Protein AF-A0A6M5YDF6-F1 (afdb_monomer_lite)

Sequence (76 aa):
MNKSVQGKWLEDAFKALGVTAYKVCKQLEQDRPDKYYQHFKGRSFLNSESLAELARLYPKLNIRYILTGEDSPLLP

Foldseek 3Di:
DPQQQQLVLVVQLCVVVVHDLQRLCVVVVHPCSCQSVCRNVVNDGDDPVNLVSCCVVCVQADSCCRRPVDDHRGDD

pLDDT: mean 87.74, std 11.38, range [38.91, 96.56]

Structure (mmCIF, N/CA/C/O backbone):
data_AF-A0A6M5YDF6-F1
#
_entry.id   AF-A0A6M5YDF6-F1
#
loop_
_atom_site.group_PDB
_atom_site.id
_atom_site.type_symbol
_atom_site.label_atom_id
_atom_site.label_alt_id
_atom_site.label_comp_id
_atom_site.label_asym_id
_atom_site.label_entity_id
_atom_site.label_seq_id
_atom_site.pdbx_PDB_ins_code
_atom_site.Cartn_x
_atom_site.Cartn_y
_atom_site.Cartn_z
_atom_site.occupancy
_atom_site.B_iso_or_equiv
_atom_site.auth_seq_id
_atom_site.aut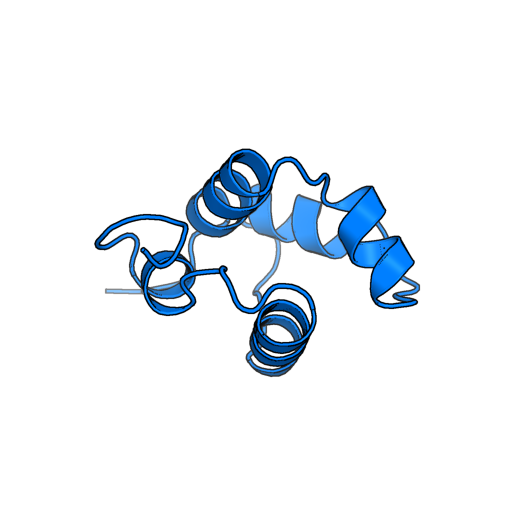h_comp_id
_atom_site.auth_asym_id
_atom_site.auth_atom_id
_atom_site.pdbx_PDB_model_num
ATOM 1 N N . MET A 1 1 ? -10.348 -13.842 -18.821 1.00 39.16 1 MET A N 1
ATOM 2 C CA . MET A 1 1 ? -10.315 -12.470 -18.269 1.00 39.16 1 MET A CA 1
ATOM 3 C C . MET A 1 1 ? -9.024 -12.342 -17.473 1.00 39.16 1 MET A C 1
ATOM 5 O O . MET A 1 1 ? -8.879 -13.037 -16.476 1.00 39.16 1 MET A O 1
ATOM 9 N N . ASN A 1 2 ? -8.038 -11.602 -17.980 1.00 38.91 2 ASN A N 1
ATOM 10 C CA . ASN A 1 2 ? -6.701 -11.542 -17.385 1.00 38.91 2 ASN A CA 1
ATOM 11 C C . ASN A 1 2 ? -6.772 -10.643 -16.135 1.00 38.91 2 ASN A C 1
ATOM 13 O O . ASN A 1 2 ? -6.741 -9.422 -16.255 1.00 38.91 2 ASN A O 1
ATOM 17 N N . LYS A 1 3 ? -7.004 -11.222 -14.949 1.00 49.00 3 LYS A N 1
ATOM 18 C CA . LYS A 1 3 ? -7.086 -10.473 -13.682 1.00 49.00 3 LYS A CA 1
ATOM 19 C C . LYS A 1 3 ? -5.672 -10.174 -13.172 1.00 49.00 3 LYS A C 1
ATOM 21 O O . LYS A 1 3 ? -5.260 -10.672 -12.132 1.00 49.00 3 LYS A O 1
ATOM 26 N N . SER A 1 4 ? -4.895 -9.401 -13.926 1.00 62.50 4 SER A N 1
ATOM 27 C CA . SER A 1 4 ? -3.692 -8.787 -13.367 1.00 62.50 4 SER A CA 1
ATOM 28 C C . SER A 1 4 ? -4.133 -7.824 -12.265 1.00 62.50 4 SER A C 1
ATOM 30 O O . SER A 1 4 ? -4.975 -6.963 -12.534 1.00 62.50 4 SER A O 1
ATOM 32 N N . VAL A 1 5 ? -3.582 -7.968 -11.055 1.00 66.44 5 VAL A N 1
ATOM 33 C CA . VAL A 1 5 ? -3.723 -6.985 -9.967 1.00 66.44 5 VAL A CA 1
ATOM 34 C C . VAL A 1 5 ? -3.486 -5.602 -10.559 1.00 66.44 5 VAL A C 1
ATOM 36 O O . VAL A 1 5 ? -2.407 -5.341 -11.099 1.00 66.44 5 VAL A O 1
ATOM 39 N N . GLN A 1 6 ? -4.509 -4.747 -10.553 1.00 81.56 6 GLN A N 1
ATOM 40 C CA . GLN A 1 6 ? -4.355 -3.426 -11.136 1.00 81.56 6 GLN A CA 1
ATOM 41 C C . GLN A 1 6 ? -3.575 -2.553 -10.167 1.00 81.56 6 GLN A C 1
ATOM 43 O O . GLN A 1 6 ? -3.977 -2.379 -9.019 1.00 81.56 6 GLN A O 1
ATOM 48 N N . GLY A 1 7 ? -2.501 -1.939 -10.666 1.00 87.50 7 GLY A N 1
ATOM 49 C CA . GLY A 1 7 ? -1.680 -1.021 -9.885 1.00 87.50 7 GLY A CA 1
ATOM 50 C C . GLY A 1 7 ? -2.480 0.078 -9.188 1.00 87.50 7 GLY A C 1
ATOM 51 O O . GLY A 1 7 ? -2.132 0.459 -8.074 1.00 87.50 7 GLY A O 1
ATOM 52 N N . LYS A 1 8 ? -3.596 0.513 -9.792 1.00 90.81 8 LYS A N 1
ATOM 53 C CA . LYS A 1 8 ? -4.506 1.503 -9.203 1.00 90.81 8 LYS A CA 1
ATOM 54 C C . LYS A 1 8 ? -5.052 1.079 -7.834 1.00 90.81 8 LYS A C 1
ATOM 56 O O . LYS A 1 8 ? -5.134 1.908 -6.945 1.00 90.81 8 LYS A O 1
ATOM 61 N N . TRP A 1 9 ? -5.376 -0.202 -7.633 1.00 94.06 9 TRP A N 1
ATOM 62 C CA . TRP A 1 9 ? -5.950 -0.675 -6.368 1.00 94.06 9 TRP A CA 1
ATOM 63 C C . TRP A 1 9 ? -4.910 -0.651 -5.250 1.00 94.06 9 TRP A C 1
ATOM 65 O O . TRP A 1 9 ? -5.210 -0.281 -4.119 1.00 94.06 9 TRP A O 1
ATOM 75 N N . LEU A 1 10 ? -3.657 -0.983 -5.565 1.00 93.44 10 LEU A N 1
ATOM 76 C CA . LEU A 1 10 ? -2.570 -0.823 -4.605 1.00 93.44 10 LEU A CA 1
ATOM 77 C C . LEU A 1 10 ? -2.322 0.661 -4.284 1.00 93.44 10 LEU A C 1
ATOM 79 O O . LEU A 1 10 ? -2.100 1.010 -3.126 1.00 93.44 10 LEU A O 1
ATOM 83 N N . GLU A 1 11 ? -2.377 1.531 -5.296 1.00 94.62 11 GLU A N 1
ATOM 84 C CA . GLU A 1 11 ? -2.213 2.977 -5.123 1.00 94.62 11 GLU A CA 1
ATOM 85 C C . GLU A 1 11 ? -3.310 3.572 -4.226 1.00 94.62 11 GLU A C 1
ATOM 87 O O . GLU A 1 11 ? -3.008 4.320 -3.294 1.00 94.62 11 GLU A O 1
ATOM 92 N N . ASP A 1 12 ? -4.569 3.200 -4.458 1.00 95.25 12 ASP A N 1
ATOM 93 C CA . ASP A 1 12 ? -5.715 3.625 -3.653 1.00 95.25 12 ASP A CA 1
ATOM 94 C C . ASP A 1 12 ? -5.580 3.155 -2.198 1.00 95.25 12 ASP A C 1
ATOM 96 O O . ASP A 1 12 ? -5.831 3.919 -1.263 1.00 95.25 12 ASP A O 1
ATOM 100 N N . ALA A 1 13 ? -5.091 1.933 -1.986 1.00 95.38 13 ALA A N 1
ATOM 101 C CA . ALA A 1 13 ? -4.840 1.407 -0.651 1.00 95.38 13 ALA A CA 1
ATOM 102 C C . ALA A 1 13 ? -3.710 2.155 0.082 1.00 95.38 13 ALA A C 1
ATOM 104 O O . ALA A 1 13 ? -3.828 2.442 1.275 1.00 95.38 13 ALA A O 1
ATOM 105 N N . PHE A 1 14 ? -2.644 2.550 -0.623 1.00 95.25 14 PHE A N 1
ATOM 106 C CA . PHE A 1 14 ? -1.571 3.369 -0.042 1.00 95.25 14 PHE A CA 1
ATOM 107 C C . PHE A 1 1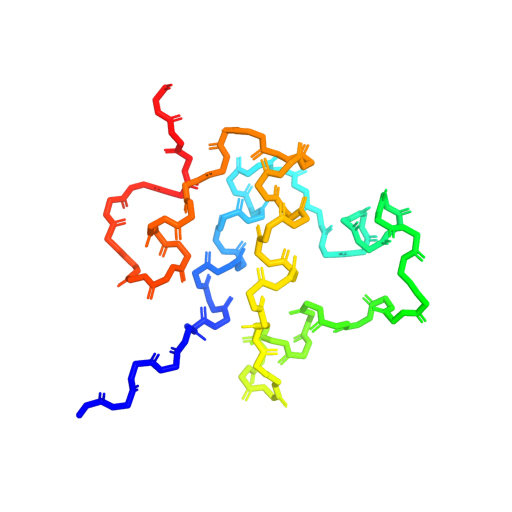4 ? -2.065 4.771 0.326 1.00 95.25 14 PHE A C 1
ATOM 109 O O . PHE A 1 14 ? -1.734 5.273 1.403 1.00 95.25 14 PHE A O 1
ATOM 116 N N . LYS A 1 15 ? -2.906 5.376 -0.523 1.00 95.75 15 LYS A N 1
ATOM 117 C CA . LYS A 1 15 ? -3.563 6.657 -0.226 1.00 95.75 15 LYS A CA 1
ATOM 118 C C . LYS A 1 15 ? -4.443 6.555 1.018 1.00 95.75 15 LYS A C 1
ATOM 120 O O . LYS A 1 15 ? -4.333 7.410 1.891 1.00 95.75 15 LYS A O 1
ATOM 125 N N . ALA A 1 16 ? -5.251 5.500 1.136 1.00 96.12 16 ALA A N 1
ATOM 126 C CA . ALA A 1 16 ? -6.114 5.280 2.297 1.00 96.12 16 ALA A CA 1
ATOM 127 C C . ALA A 1 16 ? -5.316 5.090 3.602 1.00 96.12 16 ALA A C 1
ATOM 129 O O . ALA A 1 16 ? -5.714 5.594 4.648 1.00 96.12 16 ALA A O 1
ATOM 130 N N . LEU A 1 17 ? -4.158 4.423 3.541 1.00 94.50 17 LEU A N 1
ATOM 131 C CA . LEU A 1 17 ? -3.224 4.305 4.668 1.00 94.50 17 LEU A CA 1
ATOM 132 C C . LEU A 1 17 ? -2.466 5.606 4.995 1.00 94.50 17 LEU A C 1
ATOM 134 O O . LEU A 1 17 ? -1.815 5.682 6.038 1.00 94.50 17 LEU A O 1
ATOM 138 N N . GLY A 1 18 ? -2.479 6.602 4.105 1.00 95.50 18 GLY A N 1
ATOM 139 C CA . GLY A 1 18 ? -1.658 7.806 4.242 1.00 95.50 18 GLY A CA 1
ATOM 140 C C . GLY A 1 18 ? -0.154 7.537 4.098 1.00 95.50 18 GLY A C 1
ATOM 141 O O . GLY A 1 18 ? 0.662 8.200 4.744 1.00 95.50 18 GLY A O 1
ATOM 142 N N . VAL A 1 19 ? 0.240 6.552 3.282 1.00 94.31 19 VAL A N 1
ATOM 143 C CA . VAL A 1 19 ? 1.648 6.196 3.034 1.00 94.31 19 VAL A CA 1
ATOM 144 C C . VAL A 1 19 ? 2.030 6.397 1.571 1.00 94.31 19 VAL A C 1
ATOM 146 O O . VAL A 1 19 ? 1.201 6.339 0.669 1.00 94.31 19 VAL A O 1
ATOM 149 N N . THR A 1 20 ? 3.317 6.628 1.319 1.00 92.31 20 THR A N 1
ATOM 150 C CA . THR A 1 20 ? 3.866 6.707 -0.040 1.00 92.31 20 THR A CA 1
ATOM 151 C C . THR A 1 20 ? 4.603 5.420 -0.382 1.00 92.31 20 THR A C 1
ATOM 153 O O . THR A 1 20 ? 5.201 4.798 0.496 1.00 92.31 20 THR A O 1
ATOM 156 N N . ALA A 1 21 ? 4.646 5.054 -1.665 1.00 90.81 21 ALA A N 1
ATOM 157 C CA . ALA A 1 21 ? 5.426 3.908 -2.140 1.00 90.81 21 ALA A CA 1
ATOM 158 C C . ALA A 1 21 ? 6.889 3.945 -1.667 1.00 90.81 21 ALA A C 1
ATOM 160 O O . ALA A 1 21 ? 7.430 2.928 -1.245 1.00 90.81 21 ALA A 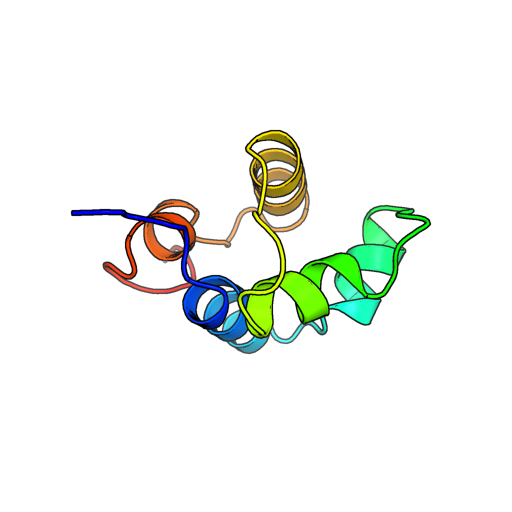O 1
ATOM 161 N N . TYR A 1 22 ? 7.493 5.136 -1.650 1.00 90.25 22 TYR A N 1
ATOM 162 C CA . TYR A 1 22 ? 8.839 5.345 -1.124 1.00 90.25 22 TYR A CA 1
ATOM 163 C C . TYR A 1 22 ? 8.957 4.975 0.362 1.00 90.25 22 TYR A C 1
ATOM 165 O O . TYR A 1 22 ? 9.877 4.257 0.751 1.00 90.25 22 TYR A O 1
ATOM 173 N N . LYS A 1 23 ? 8.013 5.433 1.199 1.00 90.50 23 LYS A N 1
ATOM 174 C CA . LYS A 1 23 ? 7.997 5.114 2.633 1.00 90.50 23 LYS A CA 1
ATOM 175 C C . LYS A 1 23 ? 7.840 3.610 2.858 1.00 90.50 23 LYS A C 1
ATOM 177 O O . LYS A 1 23 ? 8.558 3.058 3.682 1.00 90.50 23 LYS A O 1
ATOM 182 N N . VAL A 1 24 ? 6.965 2.960 2.091 1.00 91.62 24 VAL A N 1
ATOM 183 C CA . VAL A 1 24 ? 6.750 1.509 2.154 1.00 91.62 24 VAL A CA 1
ATOM 184 C C . VAL A 1 24 ? 8.026 0.746 1.780 1.00 91.62 24 VAL A C 1
ATOM 186 O O . VAL A 1 24 ? 8.457 -0.110 2.545 1.00 91.62 24 VAL A O 1
ATOM 189 N N . CYS A 1 25 ? 8.680 1.084 0.661 1.00 90.44 25 CYS A N 1
ATOM 190 C CA . CYS A 1 25 ? 9.954 0.467 0.266 1.00 90.44 25 CYS A CA 1
ATOM 191 C C . CYS A 1 25 ? 11.030 0.626 1.345 1.00 90.44 25 CYS A C 1
ATOM 193 O O . CYS A 1 25 ? 11.723 -0.337 1.656 1.00 90.44 25 CYS A O 1
ATOM 195 N N . LYS A 1 26 ? 11.132 1.818 1.950 1.00 88.94 26 LYS A N 1
ATOM 196 C CA . LYS A 1 26 ? 12.082 2.080 3.037 1.00 88.94 26 LYS A CA 1
ATOM 197 C C . LYS A 1 26 ? 11.784 1.237 4.282 1.00 88.94 26 LYS A C 1
ATOM 199 O O . LYS A 1 26 ? 12.715 0.770 4.922 1.00 88.94 26 LYS A O 1
ATOM 204 N N . GLN A 1 27 ? 10.510 1.048 4.632 1.00 89.75 27 GLN A N 1
ATOM 205 C CA . GLN A 1 27 ? 10.109 0.235 5.789 1.00 89.75 27 GLN A CA 1
ATOM 206 C C . GLN A 1 27 ? 10.325 -1.267 5.579 1.00 89.75 27 GLN A C 1
ATOM 208 O O . GLN A 1 27 ? 10.493 -1.985 6.556 1.00 89.75 27 GLN A O 1
ATOM 213 N N . LEU A 1 28 ? 10.315 -1.729 4.329 1.00 88.88 28 LEU A N 1
ATOM 214 C CA . LEU A 1 28 ? 10.578 -3.121 3.963 1.00 88.88 28 LEU A CA 1
ATOM 215 C C . LEU A 1 28 ? 12.051 -3.385 3.618 1.00 88.88 28 LEU A C 1
ATOM 217 O O . LEU A 1 28 ? 12.357 -4.464 3.125 1.00 88.88 28 LEU A O 1
ATOM 221 N N . GLU A 1 29 ? 12.935 -2.397 3.807 1.00 87.06 29 GLU A N 1
ATOM 222 C CA . GLU A 1 29 ? 14.366 -2.489 3.469 1.00 87.06 29 GLU A CA 1
ATOM 223 C C . GLU A 1 29 ? 14.609 -2.968 2.023 1.00 87.06 29 GLU A C 1
ATOM 225 O O . GLU A 1 29 ? 15.548 -3.699 1.729 1.00 87.06 29 GLU A O 1
ATOM 230 N N . GLN A 1 30 ? 13.734 -2.565 1.092 1.00 81.31 30 GLN A N 1
ATOM 231 C CA . GLN A 1 30 ? 13.817 -2.998 -0.302 1.00 81.31 30 GLN A CA 1
ATOM 232 C C . GLN A 1 30 ? 14.749 -2.093 -1.116 1.00 81.31 30 GLN A C 1
ATOM 234 O O . GLN A 1 30 ? 14.496 -0.897 -1.258 1.00 81.31 30 GLN A O 1
ATOM 239 N N . ASP A 1 31 ? 15.740 -2.700 -1.778 1.00 73.94 31 ASP A N 1
ATOM 240 C CA . ASP A 1 31 ? 16.712 -2.029 -2.665 1.00 73.94 31 ASP A CA 1
ATOM 241 C C . ASP A 1 31 ? 16.098 -1.399 -3.930 1.00 73.94 31 ASP A C 1
ATOM 243 O O . ASP A 1 31 ? 16.775 -0.707 -4.692 1.00 73.94 31 ASP A O 1
ATOM 247 N N . ARG A 1 32 ? 14.807 -1.645 -4.196 1.00 74.50 32 ARG A N 1
ATOM 248 C CA . ARG A 1 32 ? 14.083 -1.140 -5.374 1.00 74.50 32 ARG A CA 1
ATOM 249 C C . ARG A 1 32 ? 12.999 -0.138 -4.970 1.00 74.50 32 ARG A C 1
ATOM 251 O O . ARG A 1 32 ? 11.829 -0.520 -4.873 1.00 74.50 32 ARG A O 1
ATOM 258 N N . PRO A 1 33 ? 13.349 1.146 -4.768 1.00 70.81 33 PRO A N 1
ATOM 259 C CA . PRO A 1 33 ? 12.412 2.173 -4.306 1.00 70.81 33 PRO A CA 1
ATOM 260 C C . PRO A 1 33 ? 11.286 2.483 -5.306 1.00 70.81 33 PRO A C 1
ATOM 262 O O . PRO A 1 33 ? 10.286 3.101 -4.941 1.00 70.81 33 PRO A O 1
ATOM 265 N N . ASP A 1 34 ? 11.421 2.062 -6.566 1.00 83.81 34 ASP A N 1
ATOM 266 C CA . ASP A 1 34 ? 10.435 2.280 -7.623 1.00 83.81 34 ASP A CA 1
ATOM 267 C C . ASP A 1 34 ? 9.499 1.082 -7.862 1.00 83.81 34 ASP A C 1
ATOM 269 O O . ASP A 1 34 ? 8.546 1.215 -8.630 1.00 83.81 34 ASP A O 1
ATOM 273 N N . LYS A 1 35 ? 9.698 -0.061 -7.185 1.00 85.94 35 LYS A N 1
ATOM 274 C CA . LYS A 1 35 ? 8.929 -1.308 -7.386 1.00 85.94 35 LYS A CA 1
ATOM 275 C C . LYS A 1 35 ? 7.413 -1.082 -7.428 1.00 85.94 35 LYS A C 1
ATOM 277 O O . LYS A 1 35 ? 6.749 -1.517 -8.370 1.00 85.94 35 LYS A O 1
ATOM 282 N N . TYR A 1 36 ? 6.868 -0.374 -6.437 1.00 89.56 36 TYR A N 1
ATOM 283 C CA . TYR A 1 36 ? 5.433 -0.085 -6.364 1.00 89.56 36 TYR A CA 1
ATOM 284 C C . TYR A 1 36 ? 4.990 0.953 -7.403 1.00 89.56 36 TYR A C 1
ATOM 286 O O . TYR A 1 36 ? 3.921 0.803 -7.983 1.00 89.56 36 TYR A O 1
ATOM 294 N N . TYR A 1 37 ? 5.829 1.941 -7.731 1.00 88.44 37 TYR A N 1
ATOM 295 C CA . TYR A 1 37 ? 5.533 2.897 -8.805 1.00 88.44 37 TYR A CA 1
ATOM 296 C C . TYR A 1 37 ? 5.464 2.231 -10.184 1.00 88.44 37 TYR A C 1
ATOM 298 O O . TYR A 1 37 ? 4.612 2.591 -10.998 1.00 88.44 37 TYR A O 1
ATOM 306 N N . GLN A 1 38 ? 6.330 1.250 -10.459 1.00 88.00 38 GLN A N 1
ATOM 307 C CA . GLN A 1 38 ? 6.245 0.452 -11.685 1.00 88.00 38 GLN A CA 1
ATOM 308 C C . GLN A 1 38 ? 4.939 -0.345 -11.725 1.00 88.00 38 GLN A C 1
ATOM 310 O O . GLN A 1 38 ? 4.303 -0.426 -12.777 1.00 88.00 38 GLN A O 1
ATOM 315 N N . HIS A 1 39 ? 4.494 -0.858 -10.575 1.00 88.75 39 HIS A N 1
ATOM 316 C CA . HIS A 1 39 ? 3.229 -1.575 -10.484 1.00 88.75 39 HIS A CA 1
ATOM 317 C C . HIS A 1 39 ? 2.030 -0.644 -10.710 1.00 88.75 39 HIS A C 1
ATOM 319 O O . HIS A 1 39 ? 1.157 -0.980 -11.506 1.00 88.75 39 HIS A O 1
ATOM 325 N N . PHE A 1 40 ? 2.024 0.560 -10.119 1.00 89.75 40 PHE A N 1
ATOM 326 C CA . PHE A 1 40 ? 0.991 1.586 -10.348 1.00 89.75 40 PHE A CA 1
ATOM 327 C C . PHE A 1 40 ? 0.823 1.911 -11.835 1.00 89.75 40 PHE A C 1
ATOM 329 O O . PHE A 1 40 ? -0.293 2.018 -12.334 1.00 89.75 40 PHE A O 1
ATOM 336 N N . LYS A 1 41 ? 1.940 1.983 -12.570 1.00 86.56 41 LYS A N 1
ATOM 337 C CA . LYS A 1 41 ? 1.966 2.229 -14.020 1.00 86.56 41 LYS A CA 1
ATOM 338 C C . LYS A 1 41 ? 1.638 0.994 -14.871 1.00 86.56 41 LYS A C 1
ATOM 340 O O . LYS A 1 41 ? 1.730 1.078 -16.093 1.00 86.56 41 LYS A O 1
ATOM 345 N N . GLY A 1 42 ? 1.320 -0.149 -14.259 1.00 83.62 42 GLY A N 1
ATOM 346 C CA . GLY A 1 42 ? 1.059 -1.411 -14.959 1.00 83.62 42 GLY A CA 1
ATOM 347 C C . GLY A 1 42 ? 2.288 -2.003 -15.655 1.00 83.62 42 GLY A C 1
ATOM 348 O O . GLY A 1 42 ? 2.145 -2.788 -16.586 1.00 83.62 42 GLY A O 1
ATOM 349 N N . ARG A 1 43 ? 3.499 -1.608 -15.240 1.00 84.50 43 ARG A N 1
ATOM 350 C CA . ARG A 1 43 ? 4.778 -2.032 -15.841 1.00 84.50 43 ARG A CA 1
ATOM 351 C C . ARG A 1 43 ? 5.416 -3.223 -15.130 1.00 84.50 43 ARG A C 1
ATOM 353 O O . ARG A 1 43 ? 6.418 -3.750 -15.602 1.00 84.50 43 ARG A O 1
ATOM 360 N N . SER A 1 44 ? 4.865 -3.634 -13.993 1.00 84.75 44 SER A N 1
ATOM 361 C CA . SER A 1 44 ? 5.324 -4.792 -13.233 1.00 84.75 44 SER A CA 1
ATOM 362 C C . SER A 1 44 ? 4.157 -5.528 -12.583 1.00 84.75 44 SER A C 1
ATOM 364 O O . SER A 1 44 ? 3.070 -4.977 -12.387 1.00 84.75 44 SER A O 1
ATOM 366 N N . PHE A 1 45 ? 4.403 -6.785 -12.221 1.00 81.88 45 PHE A N 1
ATOM 367 C CA . PHE A 1 45 ? 3.483 -7.592 -11.430 1.00 81.88 45 PHE A CA 1
ATOM 368 C C . PHE A 1 45 ? 3.844 -7.508 -9.949 1.00 81.88 45 PHE A C 1
ATOM 370 O O . PHE A 1 45 ? 5.020 -7.507 -9.582 1.00 81.88 45 PHE A O 1
ATOM 377 N N . LEU A 1 46 ? 2.820 -7.475 -9.099 1.00 85.44 46 LEU A N 1
ATOM 378 C CA . LEU A 1 46 ? 2.977 -7.608 -7.658 1.00 85.44 46 LEU A CA 1
ATOM 379 C C . LEU A 1 46 ? 2.901 -9.095 -7.300 1.00 85.44 46 LEU A C 1
ATOM 381 O O . LEU A 1 46 ? 1.878 -9.736 -7.534 1.00 85.44 46 LEU A O 1
ATOM 385 N N . ASN A 1 47 ? 3.993 -9.654 -6.781 1.00 87.19 47 ASN A N 1
ATOM 386 C CA . ASN A 1 47 ? 4.042 -11.065 -6.402 1.00 87.19 47 ASN A CA 1
ATOM 387 C C . ASN A 1 47 ? 3.407 -11.306 -5.017 1.00 87.19 47 ASN A C 1
ATOM 389 O O . ASN A 1 47 ? 3.218 -10.382 -4.222 1.00 87.19 47 ASN A O 1
ATOM 393 N N . SER A 1 48 ? 3.090 -12.568 -4.726 1.00 88.00 48 SER A N 1
ATOM 394 C CA . SER A 1 48 ? 2.451 -12.981 -3.470 1.00 88.00 48 SER A CA 1
ATOM 395 C C . SER A 1 48 ? 3.293 -12.661 -2.231 1.00 88.00 48 SER A C 1
ATOM 397 O O . SER A 1 48 ? 2.739 -12.340 -1.185 1.00 88.00 48 SER A O 1
ATOM 399 N N . GLU A 1 49 ? 4.621 -12.703 -2.348 1.00 89.94 49 GLU A N 1
ATOM 400 C CA . GLU A 1 49 ? 5.543 -12.355 -1.263 1.00 89.94 49 GLU A CA 1
ATOM 401 C C . GLU A 1 49 ? 5.428 -10.875 -0.878 1.00 89.94 49 GLU A C 1
ATOM 403 O O . GLU A 1 49 ? 5.239 -10.564 0.294 1.00 89.94 49 GLU A O 1
ATOM 408 N N . SER A 1 50 ? 5.397 -9.973 -1.864 1.00 88.75 50 SER A N 1
ATOM 409 C CA . SER A 1 50 ? 5.192 -8.537 -1.627 1.00 88.75 50 SER A CA 1
ATOM 410 C C . SER A 1 50 ? 3.845 -8.264 -0.962 1.00 88.75 50 SER A C 1
ATOM 412 O O . SER A 1 50 ? 3.738 -7.410 -0.090 1.00 88.75 50 SER A O 1
ATOM 414 N N . LEU A 1 51 ? 2.797 -8.993 -1.359 1.00 90.62 51 LEU A N 1
ATOM 415 C CA . LEU A 1 51 ? 1.484 -8.887 -0.721 1.00 90.62 51 LEU A CA 1
ATOM 416 C C . LEU A 1 51 ? 1.518 -9.361 0.736 1.00 90.62 51 LEU A C 1
ATOM 418 O O . LEU A 1 51 ? 0.916 -8.721 1.595 1.00 90.62 51 L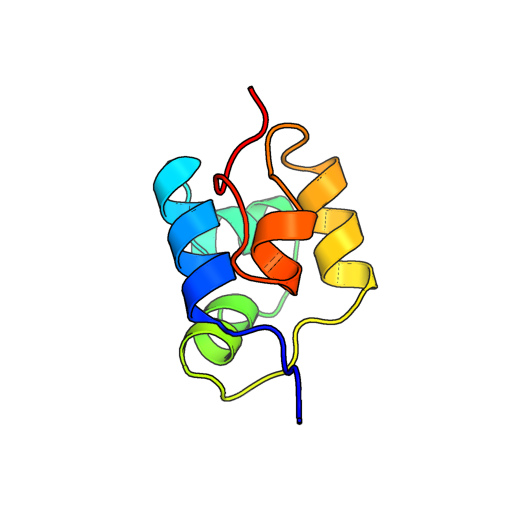EU A O 1
ATOM 422 N N . ALA A 1 52 ? 2.235 -10.449 1.026 1.00 92.44 52 ALA A N 1
ATOM 423 C CA . ALA A 1 52 ? 2.394 -10.951 2.387 1.00 92.44 52 ALA A CA 1
ATOM 424 C C . ALA A 1 52 ? 3.195 -9.976 3.267 1.00 92.44 52 ALA A C 1
ATOM 426 O O . ALA A 1 52 ? 2.822 -9.742 4.415 1.00 92.44 52 ALA A O 1
ATOM 427 N N . GLU A 1 53 ? 4.258 -9.371 2.734 1.00 93.38 53 GLU A N 1
ATOM 428 C CA . GLU A 1 53 ? 5.015 -8.306 3.404 1.00 93.38 53 GLU A CA 1
ATOM 429 C C . GLU A 1 53 ? 4.126 -7.104 3.737 1.00 93.38 53 GLU A C 1
ATOM 431 O O . GLU A 1 53 ? 4.111 -6.644 4.879 1.00 93.38 53 GLU A O 1
ATOM 436 N N . LEU A 1 54 ? 3.333 -6.632 2.769 1.00 92.75 54 LEU A N 1
ATOM 437 C CA . LEU A 1 54 ? 2.390 -5.530 2.969 1.00 92.75 54 LEU A CA 1
ATOM 438 C C . LEU A 1 54 ? 1.332 -5.862 4.024 1.00 92.75 54 LEU A C 1
ATOM 440 O O . LEU A 1 54 ? 1.041 -5.016 4.866 1.00 92.75 54 LEU A O 1
ATOM 444 N N . ALA A 1 55 ? 0.791 -7.083 4.014 1.00 94.12 55 ALA A N 1
ATOM 445 C CA . ALA A 1 55 ? -0.184 -7.537 5.004 1.00 94.12 55 ALA A CA 1
ATOM 446 C C . ALA A 1 55 ? 0.402 -7.569 6.426 1.00 94.12 55 ALA A C 1
ATOM 448 O O . ALA A 1 55 ? -0.287 -7.229 7.386 1.00 94.12 55 ALA A O 1
ATOM 449 N N . ARG A 1 56 ? 1.681 -7.949 6.571 1.00 93.94 56 ARG A N 1
ATOM 450 C CA . ARG A 1 56 ? 2.385 -7.920 7.864 1.00 93.94 56 ARG A CA 1
ATOM 451 C C . ARG A 1 56 ? 2.671 -6.492 8.326 1.00 93.94 56 ARG A C 1
ATOM 453 O O . ARG A 1 56 ? 2.482 -6.192 9.500 1.00 93.94 56 ARG A O 1
ATOM 460 N N . LEU A 1 57 ? 3.125 -5.625 7.420 1.00 94.81 57 LEU A N 1
ATOM 461 C CA . LEU A 1 57 ? 3.492 -4.244 7.745 1.00 94.81 57 LEU A CA 1
ATOM 462 C C . LEU A 1 57 ? 2.265 -3.365 8.030 1.00 94.81 57 LEU A C 1
ATOM 464 O O . LEU A 1 57 ? 2.314 -2.493 8.896 1.00 94.81 57 LEU A O 1
ATOM 468 N N . TYR A 1 58 ? 1.156 -3.610 7.329 1.00 95.38 58 TYR A N 1
ATOM 469 C CA . TYR A 1 58 ? -0.094 -2.872 7.475 1.00 95.38 58 TYR A CA 1
ATOM 470 C C . TYR A 1 58 ? -1.276 -3.831 7.680 1.00 95.38 58 TYR A C 1
ATOM 472 O O . TYR A 1 58 ? -2.028 -4.089 6.742 1.00 95.38 58 TYR A O 1
ATOM 480 N N . PRO A 1 59 ? -1.525 -4.307 8.914 1.00 95.69 59 PRO A N 1
ATOM 481 C CA . PRO A 1 59 ? -2.612 -5.252 9.197 1.00 95.69 59 PRO A CA 1
ATOM 482 C C . PRO A 1 59 ? -4.020 -4.728 8.880 1.00 95.69 59 PRO A C 1
ATOM 484 O O . PRO A 1 59 ? -4.948 -5.511 8.729 1.00 95.69 59 PRO A O 1
ATOM 487 N N . LYS A 1 60 ? -4.187 -3.403 8.775 1.00 95.88 60 LYS A N 1
ATOM 488 C CA . LYS A 1 60 ? -5.447 -2.761 8.365 1.00 95.88 60 LYS A CA 1
ATOM 489 C C . LYS A 1 60 ? -5.681 -2.787 6.853 1.00 95.88 60 LYS A C 1
ATOM 491 O O . LYS A 1 60 ? -6.744 -2.378 6.404 1.00 95.88 60 LYS A O 1
ATOM 496 N N . LEU A 1 61 ? -4.698 -3.204 6.061 1.00 95.69 61 LEU A N 1
ATOM 497 C CA . LEU A 1 61 ? -4.791 -3.240 4.608 1.00 95.69 61 LEU A CA 1
ATOM 498 C C . LEU A 1 61 ? -5.705 -4.387 4.164 1.00 95.69 61 LEU A C 1
ATOM 500 O O . LEU A 1 61 ? -5.499 -5.541 4.539 1.00 95.69 61 LEU A O 1
ATOM 504 N N . ASN A 1 62 ? -6.686 -4.092 3.315 1.00 96.44 62 ASN A N 1
ATOM 505 C CA . ASN A 1 62 ? -7.543 -5.123 2.751 1.00 96.44 62 ASN A CA 1
ATOM 506 C C . ASN A 1 62 ? -6.883 -5.751 1.510 1.00 96.44 62 ASN A C 1
ATOM 508 O O . ASN A 1 62 ? -6.966 -5.227 0.397 1.00 96.44 62 ASN A O 1
ATOM 512 N N . ILE A 1 63 ? -6.242 -6.911 1.682 1.00 93.75 63 ILE A N 1
ATOM 513 C CA . ILE A 1 63 ? -5.596 -7.635 0.574 1.00 93.75 63 ILE A CA 1
ATOM 514 C C . ILE A 1 63 ? -6.609 -8.069 -0.497 1.00 93.75 63 ILE A C 1
ATOM 516 O O . ILE A 1 63 ? -6.274 -8.078 -1.683 1.00 93.75 63 ILE A O 1
ATOM 520 N N . ARG A 1 64 ? -7.861 -8.368 -0.120 1.00 93.00 64 ARG A N 1
ATOM 521 C CA . ARG A 1 64 ? -8.911 -8.709 -1.091 1.00 93.00 64 ARG A CA 1
ATOM 522 C C . ARG A 1 64 ? -9.171 -7.543 -2.039 1.00 93.00 64 ARG A C 1
ATOM 524 O O . ARG A 1 64 ? -9.223 -7.768 -3.249 1.00 93.00 64 ARG A O 1
ATOM 531 N N . TYR A 1 65 ? -9.261 -6.322 -1.514 1.00 94.56 65 TYR A N 1
ATOM 532 C CA . TYR A 1 65 ? -9.413 -5.119 -2.332 1.00 94.56 65 TYR A CA 1
ATOM 533 C C . TYR A 1 65 ? -8.248 -4.966 -3.313 1.00 94.56 65 TYR A C 1
ATOM 535 O O . TYR A 1 65 ? -8.470 -4.758 -4.501 1.00 94.56 65 TYR A O 1
ATOM 543 N N . ILE A 1 66 ? -7.006 -5.168 -2.865 1.00 92.25 66 ILE A N 1
ATOM 544 C CA . ILE A 1 66 ? -5.838 -5.082 -3.755 1.00 92.25 66 ILE A CA 1
ATOM 545 C C . ILE A 1 66 ? -5.922 -6.118 -4.880 1.00 92.25 66 ILE A C 1
ATOM 547 O O . ILE A 1 66 ? -5.565 -5.813 -6.009 1.00 92.25 66 ILE A O 1
ATOM 551 N N . LEU A 1 67 ? -6.410 -7.330 -4.612 1.00 90.38 67 LEU A N 1
ATOM 552 C CA . LEU A 1 67 ? -6.490 -8.399 -5.613 1.00 90.38 67 LEU A CA 1
ATOM 553 C C . LEU A 1 67 ? -7.675 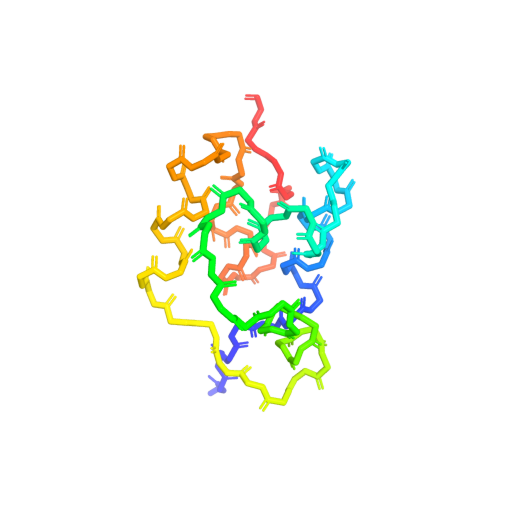-8.267 -6.582 1.00 90.38 67 LEU A C 1
ATOM 555 O O . LEU A 1 67 ? -7.595 -8.752 -7.712 1.00 90.38 67 LEU A O 1
ATOM 559 N N . THR A 1 68 ? -8.783 -7.674 -6.137 1.00 90.81 68 THR A N 1
ATOM 560 C CA . THR A 1 68 ? -10.080 -7.755 -6.838 1.00 90.81 68 THR A CA 1
ATOM 561 C C . THR A 1 68 ? -10.703 -6.402 -7.172 1.00 90.81 68 THR A C 1
ATOM 563 O O . THR A 1 68 ? -11.531 -6.332 -8.078 1.00 90.81 68 THR A O 1
ATOM 566 N N . GLY A 1 69 ? -10.308 -5.340 -6.470 1.00 90.88 69 GLY A N 1
ATOM 567 C CA . GLY A 1 69 ? -10.959 -4.033 -6.496 1.00 90.88 69 GLY A CA 1
ATOM 568 C C .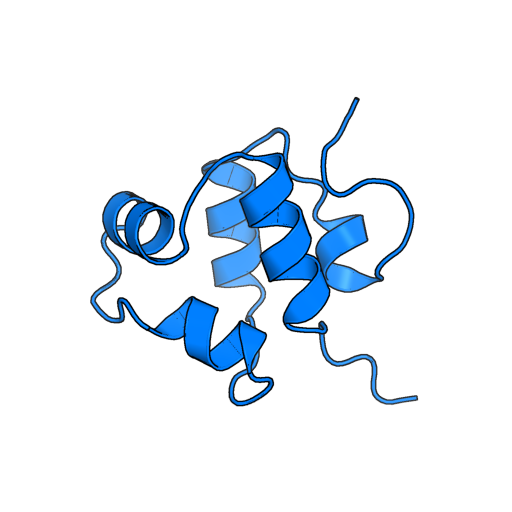 GLY A 1 69 ? -12.308 -3.982 -5.774 1.00 90.88 69 GLY A C 1
ATOM 569 O O . GLY A 1 69 ? -13.011 -2.986 -5.916 1.00 90.88 69 GLY A O 1
ATOM 570 N N . GLU A 1 70 ? -12.691 -5.043 -5.060 1.00 92.06 70 GLU A N 1
ATOM 571 C CA . GLU A 1 70 ? -13.958 -5.140 -4.326 1.00 92.06 70 GLU A CA 1
ATOM 572 C C . GLU A 1 70 ? -13.810 -4.636 -2.883 1.00 92.06 70 GLU A C 1
ATOM 574 O O . GLU A 1 70 ? -12.740 -4.761 -2.284 1.00 92.06 70 GLU A O 1
ATOM 579 N N . ASP A 1 71 ? -14.906 -4.129 -2.310 1.00 92.75 71 ASP A N 1
ATOM 580 C CA . ASP A 1 71 ? -14.990 -3.565 -0.955 1.00 92.75 71 ASP A CA 1
ATOM 581 C C . ASP A 1 71 ? -14.163 -2.271 -0.765 1.00 92.75 71 ASP A C 1
ATOM 583 O O . ASP A 1 71 ? -14.041 -1.445 -1.673 1.00 92.75 71 ASP A O 1
ATOM 587 N N . SER A 1 72 ? -13.636 -2.068 0.447 1.00 95.12 72 SER A N 1
ATOM 588 C CA . SER A 1 72 ? -12.835 -0.907 0.846 1.00 95.12 72 SER A CA 1
ATOM 589 C C . SER A 1 72 ? -11.338 -1.238 0.885 1.00 95.12 72 SER A C 1
ATOM 591 O O . SER A 1 72 ? -10.982 -2.368 1.234 1.00 95.12 72 SER A O 1
ATOM 593 N N . PRO A 1 73 ? -10.437 -0.264 0.638 1.00 96.38 73 PRO A N 1
ATOM 594 C CA . PRO A 1 73 ? -8.988 -0.496 0.681 1.00 96.38 73 PRO A CA 1
ATOM 595 C C . PRO A 1 73 ? -8.449 -0.860 2.069 1.00 96.38 73 PRO A C 1
ATOM 597 O O . PRO A 1 73 ? -7.379 -1.461 2.187 1.00 96.38 73 PRO A O 1
ATOM 600 N N . LEU A 1 74 ? -9.191 -0.497 3.116 1.00 96.56 74 LEU A N 1
ATOM 601 C CA . LEU A 1 74 ? -8.883 -0.801 4.506 1.00 96.56 74 LEU A CA 1
ATOM 602 C C . LEU A 1 74 ? -9.959 -1.709 5.099 1.00 96.56 74 LEU A C 1
ATOM 604 O O . LEU A 1 74 ? -11.133 -1.614 4.737 1.00 96.56 74 LEU A O 1
ATOM 608 N N . LEU A 1 75 ? -9.536 -2.570 6.017 1.00 94.81 75 LEU A N 1
ATOM 609 C CA . LEU A 1 75 ? -10.424 -3.329 6.889 1.00 94.81 75 LEU A CA 1
ATOM 610 C C . LEU A 1 75 ? -11.107 -2.378 7.898 1.00 94.81 75 LEU A C 1
ATOM 612 O O . LEU A 1 75 ? -10.506 -1.355 8.246 1.00 94.81 75 LEU A O 1
ATOM 616 N N . PRO A 1 76 ? -12.343 -2.692 8.330 1.00 87.62 76 PRO A N 1
ATOM 617 C CA . PRO A 1 76 ? -13.084 -1.903 9.317 1.00 87.62 76 PRO A CA 1
ATOM 618 C C . PRO A 1 76 ? -12.401 -1.843 10.692 1.00 87.62 76 PRO A C 1
ATOM 620 O O . PRO A 1 76 ? -11.655 -2.787 11.044 1.00 87.62 76 PRO A O 1
#

Radius of gyration: 11.41 Å; chains: 1; bounding box: 32×21×28 Å

Secondary structure (DSSP, 8-state):
------HHHHHHHHHHHT--HHHHHHHTT-S-TTHHHHHHTTSS---HHHHHHHHHH-TTB-HHHHHH--S-SB--

Organism: NCBI:txid2735870